Protein AF-A0A382E4H4-F1 (afdb_monomer)

Foldseek 3Di:
DDPVVLVVVLVVVVWDFAFPAVPDVVTDTDTHHPVVVVVVVVVVVVVVVVVDDDDDDDDDDDDPPDD

Organism: NCBI:txid408172

Sequence (67 aa):
VSVSEAKEMAEARDLDLVEISPNAEPPVCRLMDYGKFLYSAAKKKQESRKKQKQITVKEIKFRPGTD

Secondary structure (DSSP, 8-state):
--HHHHHHHHHTTT-EEEEEETTSSS-EEEEE-HHHHHHHHHHHHHHHHHHS-----------TT--

Mean predicted aligned error: 8.39 Å

Solvent-accessible surface area (bac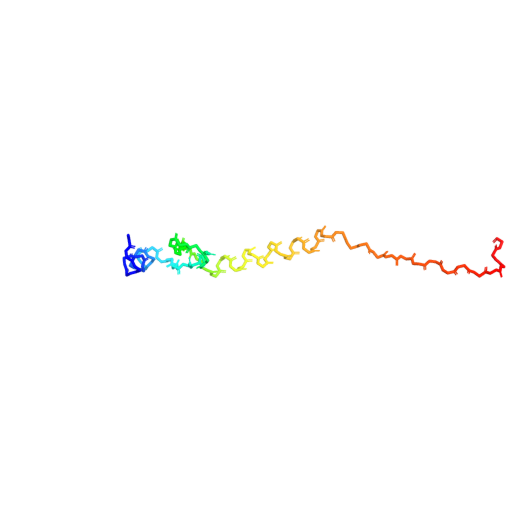kbone atoms only — not comparable to full-atom values): 4340 Å² total; per-residue (Å²): 132,54,75,67,58,50,46,51,57,12,60,78,65,80,32,36,74,40,76,77,36,78,88,41,91,73,61,43,67,45,76,40,58,61,68,61,47,53,52,51,50,52,51,51,52,51,51,50,59,70,68,48,82,80,84,77,86,80,84,79,85,84,63,98,85,77,130

Structure (mmCIF, N/CA/C/O backbone):
data_AF-A0A382E4H4-F1
#
_entry.id   AF-A0A382E4H4-F1
#
loop_
_atom_site.group_PDB
_atom_site.id
_atom_site.type_symbol
_atom_site.label_atom_id
_atom_site.label_alt_id
_atom_site.label_comp_id
_atom_site.label_asym_id
_atom_site.label_entity_id
_atom_site.label_seq_id
_atom_site.pdbx_PDB_ins_code
_atom_site.Cartn_x
_atom_site.Cartn_y
_atom_site.Cartn_z
_atom_site.occupancy
_atom_site.B_iso_or_equiv
_atom_site.auth_seq_id
_atom_site.auth_comp_id
_atom_site.auth_asym_id
_atom_site.auth_atom_id
_atom_site.pdbx_PDB_model_num
ATOM 1 N N . VAL A 1 1 ? -12.740 7.419 17.736 1.00 75.38 1 VAL A N 1
ATOM 2 C CA . VAL A 1 1 ? -13.171 6.157 17.105 1.00 75.38 1 VAL A CA 1
ATOM 3 C C . VAL A 1 1 ? -12.371 5.043 17.740 1.00 75.38 1 VAL A C 1
ATOM 5 O O . VAL A 1 1 ? -11.144 5.124 17.727 1.00 75.38 1 VAL A O 1
ATOM 8 N N . SER A 1 2 ? -13.029 4.087 18.386 1.00 88.81 2 SER A N 1
ATOM 9 C CA . SER A 1 2 ? -12.334 2.918 18.935 1.00 88.81 2 SER A CA 1
ATOM 10 C C . SER A 1 2 ? -11.966 1.943 17.809 1.00 88.81 2 SER A C 1
ATOM 12 O O . SER A 1 2 ? -12.503 2.008 16.704 1.00 88.81 2 SER A O 1
ATOM 14 N N . VAL A 1 3 ? -11.053 1.007 18.078 1.00 87.56 3 VAL A N 1
ATOM 15 C CA . VAL A 1 3 ? -10.687 -0.034 17.100 1.00 87.56 3 VAL A CA 1
ATOM 16 C C . VAL A 1 3 ? -11.892 -0.909 16.734 1.00 87.56 3 VAL A C 1
ATOM 18 O O . VAL A 1 3 ? -12.011 -1.323 15.585 1.00 87.56 3 VAL A O 1
ATOM 21 N N . SER A 1 4 ? -12.796 -1.176 17.682 1.00 92.00 4 SER A N 1
ATOM 22 C CA . SER A 1 4 ? -14.014 -1.956 17.427 1.00 92.00 4 SER A CA 1
ATOM 23 C C . SER A 1 4 ? -14.942 -1.245 16.444 1.00 92.00 4 SER A C 1
ATOM 25 O O . SER A 1 4 ? -15.333 -1.827 15.441 1.00 92.00 4 SER A O 1
ATOM 27 N N . GLU A 1 5 ? -15.190 0.043 16.669 1.00 92.25 5 GLU A N 1
ATOM 28 C CA . GLU A 1 5 ? -16.033 0.877 15.811 1.00 92.25 5 GLU A CA 1
ATOM 29 C C . GLU A 1 5 ? -15.441 1.000 14.394 1.00 92.25 5 GLU A C 1
ATOM 31 O O . GLU A 1 5 ? -16.153 0.965 13.392 1.00 92.25 5 GLU A O 1
ATOM 36 N N . ALA A 1 6 ? -14.110 1.080 14.288 1.00 90.44 6 ALA A N 1
ATOM 37 C CA . ALA A 1 6 ? -13.422 1.089 13.000 1.00 90.44 6 ALA A CA 1
ATOM 38 C C . ALA A 1 6 ? -13.551 -0.245 12.240 1.00 90.44 6 ALA A C 1
ATOM 40 O O . ALA A 1 6 ? -13.640 -0.226 11.013 1.00 90.44 6 ALA A O 1
ATOM 41 N N . LYS A 1 7 ? -13.575 -1.386 12.944 1.00 91.38 7 LYS A N 1
ATOM 42 C CA . LYS A 1 7 ? -13.811 -2.710 12.341 1.00 91.38 7 LYS A CA 1
ATOM 43 C C . LYS A 1 7 ? -15.254 -2.866 11.871 1.00 91.38 7 LYS A C 1
ATOM 45 O O . LYS A 1 7 ? -15.465 -3.288 10.743 1.00 91.38 7 LYS A O 1
ATOM 50 N N . GLU A 1 8 ? -16.223 -2.434 12.673 1.00 94.44 8 GLU A N 1
ATOM 51 C CA . GLU A 1 8 ? -17.641 -2.440 12.289 1.00 94.44 8 GLU A CA 1
ATOM 52 C C . GLU A 1 8 ? -17.892 -1.576 11.046 1.00 94.44 8 GLU A C 1
ATOM 54 O O . GLU A 1 8 ? -18.589 -1.989 10.122 1.00 94.44 8 GLU A O 1
ATOM 59 N N . MET A 1 9 ? -17.268 -0.395 10.965 1.00 93.31 9 MET A N 1
ATOM 60 C CA . MET A 1 9 ? -17.335 0.446 9.765 1.00 93.31 9 MET A CA 1
ATOM 61 C C . MET A 1 9 ? -16.690 -0.193 8.528 1.00 93.31 9 MET A C 1
ATOM 63 O O . MET A 1 9 ? -17.095 0.129 7.409 1.00 93.31 9 MET A O 1
ATOM 67 N N . ALA A 1 10 ? -15.672 -1.035 8.715 1.00 93.44 10 ALA A N 1
ATOM 68 C CA . ALA A 1 10 ? -15.020 -1.771 7.638 1.00 93.44 10 ALA A CA 1
ATOM 69 C C . ALA A 1 10 ? -15.946 -2.877 7.112 1.00 93.44 10 ALA A C 1
ATOM 71 O O . ALA A 1 10 ? -16.245 -2.906 5.919 1.00 93.44 10 ALA A O 1
ATOM 72 N N . GLU A 1 11 ? -16.487 -3.693 8.022 1.00 92.50 11 GLU A N 1
ATOM 73 C CA . GLU A 1 11 ? -17.435 -4.771 7.720 1.00 92.50 11 GLU A CA 1
ATOM 74 C C . GLU A 1 11 ? -18.712 -4.239 7.061 1.00 92.50 11 GLU A C 1
ATOM 76 O O . GLU A 1 11 ? -19.128 -4.749 6.028 1.00 92.50 11 GLU A O 1
ATOM 81 N N . ALA A 1 12 ? -19.289 -3.145 7.570 1.00 94.81 12 ALA A N 1
ATOM 82 C CA . ALA A 1 12 ? -20.492 -2.534 6.997 1.00 94.81 12 ALA A CA 1
ATOM 83 C C . ALA A 1 12 ? -20.304 -2.001 5.563 1.00 94.81 12 ALA A C 1
ATOM 85 O O . ALA A 1 12 ? -21.282 -1.670 4.892 1.00 94.81 12 ALA A O 1
ATOM 86 N N . ARG A 1 13 ? -19.055 -1.846 5.113 1.00 93.25 13 ARG A N 1
ATOM 87 C CA . ARG A 1 13 ? -18.703 -1.339 3.781 1.00 93.25 13 ARG A CA 1
ATOM 88 C C . ARG A 1 13 ? -18.027 -2.395 2.907 1.00 93.25 13 ARG A C 1
ATOM 90 O O . ARG A 1 13 ? -17.592 -2.029 1.818 1.00 93.25 13 ARG A O 1
ATOM 97 N N . ASP A 1 14 ? -17.920 -3.643 3.372 1.00 92.31 14 ASP A N 1
ATOM 98 C CA . ASP A 1 14 ? -17.162 -4.719 2.719 1.00 92.31 14 ASP A CA 1
ATOM 99 C C . ASP A 1 14 ? -15.718 -4.296 2.363 1.00 92.31 14 ASP A C 1
ATOM 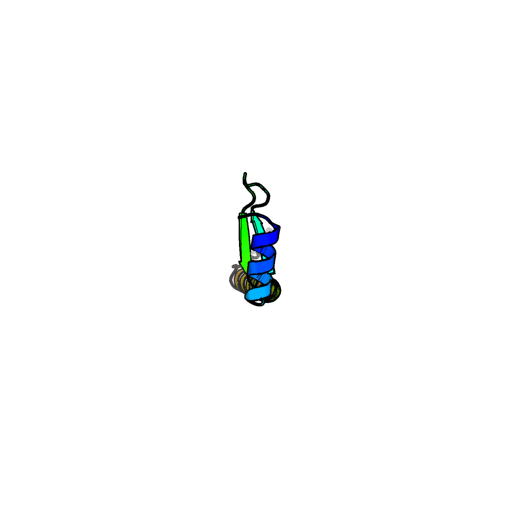101 O O . ASP A 1 14 ? -15.207 -4.561 1.272 1.00 92.31 14 ASP A O 1
ATOM 105 N N . LEU A 1 15 ? -15.060 -3.572 3.274 1.00 93.94 15 LEU A N 1
ATOM 106 C CA . LEU A 1 15 ? -13.677 -3.102 3.142 1.00 93.94 15 LEU A CA 1
ATOM 107 C C . LEU A 1 15 ? -12.811 -3.634 4.287 1.00 93.94 15 LEU A C 1
ATOM 109 O O . LEU A 1 15 ? -13.320 -4.011 5.339 1.00 93.94 15 LEU A O 1
ATOM 113 N N . ASP A 1 16 ? -11.488 -3.564 4.127 1.00 92.19 16 ASP A N 1
ATOM 114 C CA . ASP A 1 16 ? -10.541 -3.926 5.180 1.00 92.19 16 ASP A CA 1
ATOM 115 C C . ASP A 1 16 ? -10.096 -2.693 5.979 1.00 92.19 16 ASP A C 1
ATOM 117 O O . ASP A 1 16 ? -9.842 -1.615 5.429 1.00 92.19 16 ASP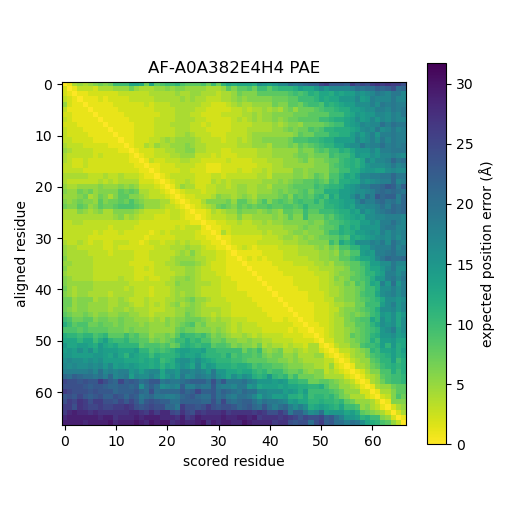 A O 1
ATOM 121 N N . LEU A 1 17 ? -9.928 -2.856 7.293 1.00 93.19 17 LEU A N 1
ATOM 122 C CA . LEU A 1 17 ? -9.232 -1.884 8.134 1.00 93.19 17 LEU A CA 1
ATOM 123 C C . LEU A 1 17 ? -7.719 -2.126 8.038 1.00 93.19 17 LEU A C 1
ATOM 125 O O . LEU A 1 17 ? -7.204 -3.082 8.613 1.00 93.19 17 LEU A O 1
ATOM 129 N N . VAL A 1 18 ? -6.999 -1.251 7.331 1.00 92.88 18 VAL A N 1
ATOM 130 C CA . VAL A 1 18 ? -5.557 -1.402 7.075 1.00 92.88 18 VAL A CA 1
ATOM 131 C C . VAL A 1 18 ? -4.757 -0.323 7.802 1.00 92.88 18 VAL A C 1
ATOM 133 O O . VAL A 1 18 ? -4.968 0.872 7.590 1.00 92.88 18 VAL A O 1
ATOM 136 N N . GLU A 1 19 ? -3.790 -0.731 8.621 1.00 91.25 19 GLU A N 1
ATOM 137 C CA . GLU A 1 19 ? -2.810 0.164 9.247 1.00 91.25 19 GLU A CA 1
ATOM 138 C C . GLU A 1 19 ? -1.775 0.634 8.215 1.00 91.25 19 GLU A C 1
ATOM 140 O O . GLU A 1 19 ? -0.976 -0.152 7.709 1.00 91.25 19 GLU A O 1
ATOM 145 N N . ILE A 1 20 ? -1.787 1.927 7.873 1.00 89.31 20 ILE A N 1
ATOM 146 C CA . ILE A 1 20 ? -0.840 2.504 6.902 1.00 89.31 20 ILE A CA 1
ATOM 147 C C . ILE A 1 20 ? 0.422 3.004 7.601 1.00 89.31 20 ILE A C 1
ATOM 149 O O . ILE A 1 20 ? 1.522 2.864 7.067 1.00 89.31 20 ILE A O 1
ATOM 153 N N . SER A 1 21 ? 0.261 3.637 8.763 1.00 90.12 21 SER A N 1
ATOM 154 C CA . SER A 1 21 ? 1.371 4.225 9.509 1.00 90.12 21 SER A CA 1
ATOM 155 C C . SER A 1 21 ? 1.361 3.710 10.942 1.00 90.12 21 SER A C 1
ATOM 157 O O . SER A 1 21 ? 0.724 4.332 11.797 1.00 90.12 21 SER A O 1
ATOM 159 N N . PRO A 1 22 ? 2.070 2.601 11.216 1.00 87.88 22 PRO A N 1
ATOM 160 C CA . PRO A 1 22 ? 2.191 2.069 12.570 1.00 87.88 22 PRO A CA 1
ATOM 161 C C . PRO A 1 22 ? 3.079 2.950 13.463 1.00 87.88 22 PRO A C 1
ATOM 163 O O . PRO A 1 22 ? 2.951 2.916 14.677 1.00 87.88 22 PRO A O 1
ATOM 166 N N . ASN A 1 23 ? 3.953 3.770 12.869 1.00 91.50 23 ASN A N 1
ATOM 167 C CA . ASN A 1 23 ? 4.911 4.611 13.598 1.00 91.50 23 ASN A CA 1
ATOM 168 C C . ASN A 1 23 ? 4.339 5.975 14.023 1.00 91.50 23 ASN A C 1
ATOM 170 O O . ASN A 1 23 ? 5.069 6.798 14.567 1.00 91.50 23 ASN A O 1
ATOM 174 N N . ALA A 1 24 ? 3.078 6.264 13.696 1.00 89.81 24 ALA A N 1
ATOM 175 C CA . ALA A 1 24 ? 2.422 7.492 14.127 1.00 89.81 24 ALA A CA 1
ATOM 176 C C . ALA A 1 24 ? 1.773 7.282 15.501 1.00 89.81 24 ALA A C 1
ATOM 178 O O . ALA A 1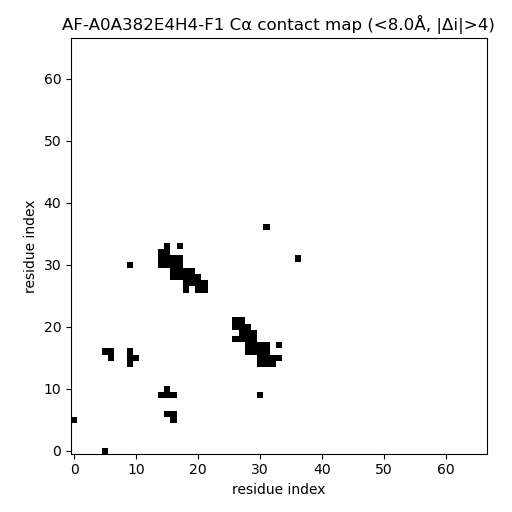 24 ? 1.244 6.207 15.772 1.00 89.81 24 ALA A O 1
ATOM 179 N N . GLU A 1 25 ? 1.768 8.320 16.335 1.00 87.44 25 GLU A N 1
ATOM 180 C CA . GLU A 1 25 ? 0.994 8.363 17.576 1.00 87.44 25 GLU A CA 1
ATOM 181 C C . GLU A 1 25 ? -0.154 9.369 17.416 1.00 87.44 25 GLU A C 1
ATOM 183 O O . GLU A 1 25 ? 0.097 10.577 17.377 1.00 87.44 25 GLU A O 1
ATOM 188 N N . PRO A 1 26 ? -1.416 8.913 17.305 1.00 85.19 26 PRO A N 1
ATOM 189 C CA . PRO A 1 26 ? -1.886 7.520 17.261 1.00 85.19 26 PRO A CA 1
ATOM 190 C C . PRO A 1 26 ? -1.684 6.840 15.884 1.00 85.19 26 PRO A C 1
ATOM 192 O O . PRO A 1 26 ? -1.585 7.540 14.869 1.00 85.19 26 PRO A O 1
ATOM 195 N N . PRO A 1 27 ? -1.671 5.489 15.816 1.00 89.94 27 PRO A N 1
ATOM 196 C CA . PRO A 1 27 ? -1.547 4.755 14.558 1.00 89.94 27 PRO A CA 1
ATOM 197 C C . PRO A 1 27 ? -2.614 5.166 13.546 1.00 89.94 27 PRO A C 1
ATOM 199 O O . PRO A 1 27 ? -3.786 5.350 13.886 1.00 89.94 27 PRO A O 1
ATOM 202 N N . VAL A 1 28 ? -2.212 5.301 12.281 1.00 91.56 28 VAL A N 1
ATOM 203 C CA . VAL A 1 28 ? -3.121 5.750 11.220 1.00 91.56 28 VAL A CA 1
ATOM 204 C C . VAL A 1 28 ? -3.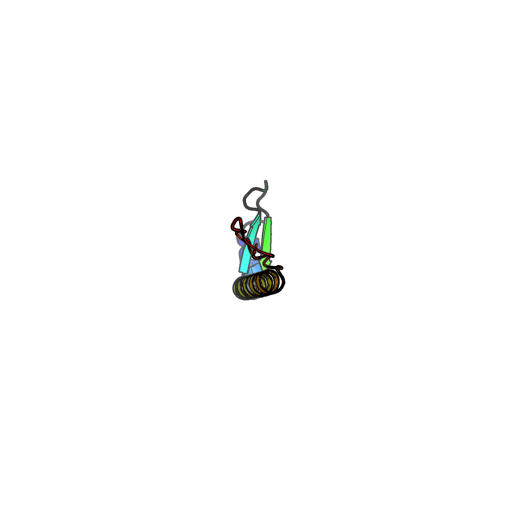627 4.552 10.427 1.00 91.56 28 VAL A C 1
ATOM 206 O O . VAL A 1 28 ? -2.890 3.962 9.628 1.00 91.56 28 VAL A O 1
ATOM 209 N N . CYS A 1 29 ? -4.909 4.242 10.609 1.00 92.00 29 CYS A N 1
ATOM 210 C CA . CYS A 1 29 ? -5.634 3.217 9.862 1.00 92.00 29 CYS A CA 1
ATOM 211 C C . CYS A 1 29 ? -6.469 3.842 8.735 1.00 92.00 29 CYS A C 1
ATOM 213 O O . CYS A 1 29 ? -6.988 4.951 8.864 1.00 92.00 29 CYS A O 1
ATOM 215 N N . ARG A 1 30 ? -6.635 3.123 7.624 1.00 91.44 30 ARG A N 1
ATOM 216 C CA . ARG A 1 30 ? -7.505 3.503 6.504 1.00 91.44 30 ARG A CA 1
ATOM 217 C C . ARG A 1 30 ? -8.372 2.315 6.103 1.00 91.44 30 ARG A C 1
ATOM 219 O O . ARG A 1 30 ? -7.874 1.200 6.004 1.00 91.44 30 ARG A O 1
ATOM 226 N N . LEU A 1 31 ? -9.640 2.586 5.804 1.00 91.88 31 LEU A N 1
ATOM 227 C CA . LEU A 1 31 ? -10.544 1.613 5.193 1.00 91.88 31 LEU A CA 1
ATOM 228 C C . LEU A 1 31 ? -10.224 1.480 3.699 1.00 91.88 31 LEU A C 1
ATOM 230 O O . LEU A 1 31 ? -10.322 2.467 2.963 1.00 91.88 31 LEU A O 1
ATOM 234 N N . MET A 1 32 ? -9.799 0.301 3.253 1.00 91.75 32 MET A N 1
ATOM 235 C CA . MET A 1 32 ? -9.522 0.015 1.843 1.00 91.75 32 MET A CA 1
ATOM 236 C C . MET A 1 32 ? -9.569 -1.484 1.551 1.00 91.75 32 MET A C 1
ATOM 238 O O . MET A 1 32 ? -9.396 -2.284 2.453 1.00 91.75 32 MET A O 1
ATOM 242 N N . ASP A 1 33 ? -9.708 -1.858 0.282 1.00 93.62 33 ASP A N 1
ATOM 243 C CA . ASP A 1 33 ? -9.473 -3.234 -0.172 1.00 93.62 33 ASP A CA 1
ATOM 244 C C . ASP A 1 33 ? -7.960 -3.497 -0.256 1.00 93.62 33 ASP A C 1
ATOM 246 O O . ASP A 1 33 ? -7.249 -2.925 -1.102 1.00 93.62 33 ASP A O 1
ATOM 250 N N . TYR A 1 34 ? -7.458 -4.346 0.641 1.00 90.88 34 TYR A N 1
ATOM 251 C CA . TYR A 1 34 ? -6.032 -4.645 0.733 1.00 90.88 34 TYR A CA 1
ATOM 252 C C . TYR A 1 34 ? -5.519 -5.430 -0.484 1.00 90.88 34 TYR A C 1
ATOM 25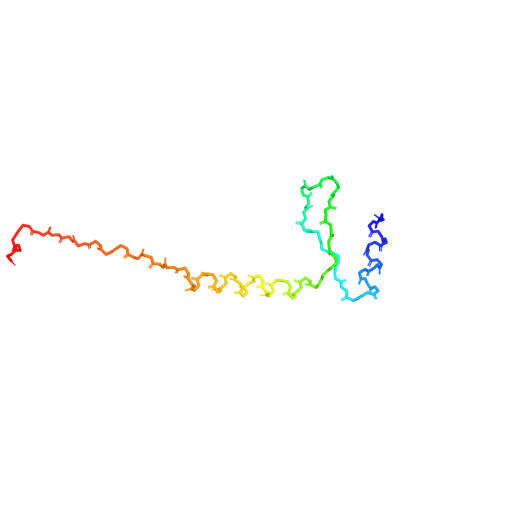4 O O . TYR A 1 34 ? -4.417 -5.166 -0.982 1.00 90.88 34 TYR A O 1
ATOM 262 N N . GLY A 1 35 ? -6.325 -6.344 -1.030 1.00 91.81 35 GLY A N 1
ATOM 263 C CA . GLY A 1 35 ? -5.967 -7.144 -2.203 1.00 91.81 35 GLY A CA 1
ATOM 264 C C . GLY A 1 35 ? -5.773 -6.280 -3.449 1.00 91.81 35 GLY A C 1
ATOM 265 O O . GLY A 1 35 ? -4.752 -6.371 -4.145 1.00 91.81 35 GLY A O 1
ATOM 266 N N . LYS A 1 36 ? -6.709 -5.360 -3.697 1.00 93.44 36 LYS A N 1
ATOM 267 C CA . LYS A 1 36 ? -6.619 -4.388 -4.794 1.00 93.44 36 LYS A CA 1
ATOM 268 C C . LYS A 1 36 ? -5.428 -3.448 -4.625 1.00 93.44 36 LYS A C 1
ATOM 270 O O . LYS A 1 36 ? -4.749 -3.134 -5.612 1.00 93.44 36 LYS A O 1
ATOM 275 N N . PHE A 1 37 ? -5.138 -3.021 -3.395 1.00 92.50 37 PHE A N 1
ATOM 276 C CA . PHE A 1 37 ? -3.961 -2.208 -3.100 1.00 92.50 37 PHE A CA 1
ATOM 277 C C . PHE A 1 37 ? -2.665 -2.945 -3.463 1.00 92.50 37 PHE A C 1
ATOM 279 O O . PHE A 1 37 ? -1.868 -2.403 -4.236 1.00 92.50 37 PHE A O 1
ATOM 286 N N . LEU A 1 38 ? -2.484 -4.187 -3.001 1.00 93.31 38 LEU A N 1
ATOM 287 C CA . LEU A 1 38 ? -1.307 -5.007 -3.313 1.00 93.31 38 LEU A CA 1
ATOM 288 C C . LEU A 1 38 ? -1.112 -5.190 -4.819 1.00 93.31 38 LEU A C 1
ATOM 290 O O . LEU A 1 38 ? -0.002 -5.001 -5.326 1.00 93.31 38 LEU A O 1
ATOM 294 N N . TYR A 1 39 ? -2.189 -5.486 -5.549 1.00 94.81 39 TYR A N 1
ATOM 295 C CA . TYR A 1 39 ? -2.139 -5.609 -7.004 1.00 94.81 39 TYR A CA 1
ATOM 296 C C . TYR A 1 39 ? -1.695 -4.300 -7.672 1.00 94.81 39 TYR A C 1
ATOM 298 O O . TYR A 1 39 ? -0.793 -4.295 -8.515 1.00 94.81 39 TYR A O 1
ATOM 306 N N . SER A 1 40 ? -2.279 -3.170 -7.264 1.00 93.94 40 SER A N 1
ATOM 307 C CA . SER A 1 40 ? -1.929 -1.856 -7.810 1.00 93.94 40 SER A CA 1
ATOM 308 C C . SER A 1 40 ? -0.474 -1.469 -7.512 1.00 93.94 40 SER A C 1
ATOM 310 O O . SER A 1 40 ? 0.226 -0.958 -8.391 1.00 93.94 40 SER A O 1
ATOM 312 N N . ALA A 1 41 ? 0.018 -1.780 -6.309 1.00 94.06 41 ALA A N 1
ATOM 313 C CA . ALA A 1 41 ? 1.389 -1.529 -5.890 1.00 94.06 41 ALA A CA 1
ATOM 314 C C . ALA A 1 41 ? 2.380 -2.402 -6.672 1.00 94.06 41 ALA A C 1
ATOM 316 O O . ALA A 1 41 ? 3.395 -1.898 -7.163 1.00 94.06 41 ALA A O 1
ATOM 317 N N . ALA A 1 42 ? 2.068 -3.690 -6.854 1.00 94.94 42 ALA A N 1
ATOM 318 C CA . ALA A 1 42 ? 2.869 -4.608 -7.658 1.00 94.94 42 ALA A CA 1
ATOM 319 C C . ALA A 1 42 ? 2.937 -4.158 -9.123 1.00 94.94 42 ALA A C 1
ATOM 321 O O . ALA A 1 42 ? 4.032 -4.069 -9.689 1.00 94.94 42 ALA A O 1
ATOM 322 N N . LYS A 1 43 ? 1.794 -3.788 -9.714 1.00 95.12 43 LYS A N 1
ATOM 323 C CA . LYS A 1 43 ? 1.720 -3.269 -11.084 1.00 95.12 43 LYS A CA 1
ATOM 324 C C . LYS A 1 43 ? 2.536 -1.984 -11.240 1.00 95.12 43 LYS A C 1
ATOM 326 O O . LYS A 1 43 ? 3.384 -1.908 -12.127 1.00 95.12 43 LYS A O 1
ATOM 331 N N . LYS A 1 44 ? 2.379 -1.016 -10.329 1.00 94.81 44 LYS A N 1
ATOM 332 C CA . LYS A 1 44 ? 3.155 0.237 -10.323 1.00 94.81 44 LYS A CA 1
ATOM 333 C C . LYS A 1 44 ? 4.661 -0.016 -10.201 1.00 94.81 44 LYS A C 1
ATOM 335 O O . LYS A 1 44 ? 5.443 0.607 -10.915 1.00 94.81 44 LYS A O 1
ATOM 340 N N . LYS A 1 45 ? 5.082 -0.951 -9.341 1.00 93.81 45 LYS A N 1
ATOM 341 C CA . LYS A 1 45 ? 6.493 -1.352 -9.183 1.00 93.81 45 LYS A CA 1
ATOM 342 C C . LYS A 1 45 ? 7.041 -2.026 -10.442 1.00 93.81 45 LYS A C 1
ATOM 344 O O . LYS A 1 45 ? 8.191 -1.804 -10.813 1.00 93.81 45 LYS A O 1
ATOM 349 N N . GLN A 1 46 ? 6.238 -2.850 -11.112 1.00 93.69 46 GLN A N 1
ATOM 350 C CA . GLN A 1 46 ? 6.632 -3.478 -12.371 1.00 93.69 46 GLN A CA 1
ATOM 351 C C . GLN A 1 46 ? 6.781 -2.432 -13.483 1.00 93.69 46 GLN A C 1
ATOM 353 O O . GLN A 1 46 ? 7.771 -2.449 -14.212 1.00 93.69 46 GLN A O 1
ATOM 358 N N . GLU A 1 47 ? 5.836 -1.499 -13.592 1.00 93.12 47 GLU A N 1
ATOM 359 C CA . GLU A 1 47 ? 5.904 -0.391 -14.545 1.00 93.12 47 GLU A CA 1
ATOM 360 C C . GLU A 1 47 ? 7.099 0.530 -14.273 1.00 93.12 47 GLU A C 1
ATOM 362 O O . GLU A 1 47 ? 7.785 0.920 -15.218 1.00 93.12 47 GLU A O 1
ATOM 367 N N . SER A 1 48 ? 7.406 0.834 -13.006 1.00 91.50 48 SER A N 1
ATOM 368 C CA . SER A 1 48 ? 8.572 1.655 -12.658 1.00 91.50 48 SER A CA 1
ATOM 369 C C . SER A 1 48 ? 9.881 0.959 -13.028 1.00 91.50 48 SER A C 1
ATOM 371 O O . SER A 1 48 ? 10.758 1.593 -13.603 1.00 91.50 48 SER A O 1
ATOM 373 N N . ARG A 1 49 ? 9.994 -0.352 -12.772 1.00 88.56 49 ARG A N 1
ATOM 374 C CA . ARG A 1 49 ? 11.156 -1.165 -13.165 1.00 88.56 49 ARG A CA 1
ATOM 375 C C . ARG A 1 49 ? 11.327 -1.234 -14.680 1.00 88.56 49 ARG A C 1
ATOM 377 O O . ARG A 1 49 ? 12.445 -1.125 -15.161 1.00 88.56 49 ARG A O 1
ATOM 384 N N . LYS A 1 50 ? 10.233 -1.383 -15.435 1.00 88.25 50 LYS A N 1
ATOM 385 C CA . LYS A 1 50 ? 10.266 -1.376 -16.908 1.00 88.25 50 LYS A CA 1
ATOM 386 C C . LYS A 1 50 ? 10.694 -0.017 -17.471 1.00 88.25 50 LYS A C 1
ATOM 388 O O . LYS A 1 50 ? 11.407 0.025 -18.465 1.00 88.25 50 LYS A O 1
ATOM 393 N N . LYS A 1 51 ? 10.260 1.085 -16.850 1.00 89.31 51 LYS A N 1
ATOM 394 C CA . LYS A 1 51 ? 10.620 2.458 -17.252 1.00 89.31 51 LYS A CA 1
ATOM 395 C C . LYS A 1 51 ? 12.009 2.887 -16.774 1.00 89.31 51 LYS A C 1
ATOM 397 O O . LYS A 1 51 ? 12.549 3.866 -17.286 1.00 89.31 51 LYS A O 1
ATOM 402 N N . GLN A 1 52 ? 12.583 2.195 -15.793 1.00 87.00 52 GLN A N 1
ATOM 403 C CA . GLN A 1 52 ? 13.914 2.492 -15.284 1.00 87.00 52 GLN A CA 1
ATOM 404 C C . GLN A 1 52 ? 14.948 2.264 -16.394 1.00 87.00 52 GLN A C 1
ATOM 406 O O . GLN A 1 52 ? 15.130 1.142 -16.865 1.00 87.00 52 GLN A O 1
ATOM 411 N N . LYS A 1 53 ? 15.642 3.332 -16.810 1.00 84.50 53 LYS A N 1
ATOM 412 C CA . LYS A 1 53 ? 16.783 3.225 -17.727 1.00 84.50 53 LYS A CA 1
ATOM 413 C C . LYS A 1 53 ? 17.874 2.389 -17.058 1.00 84.50 53 LYS A C 1
ATOM 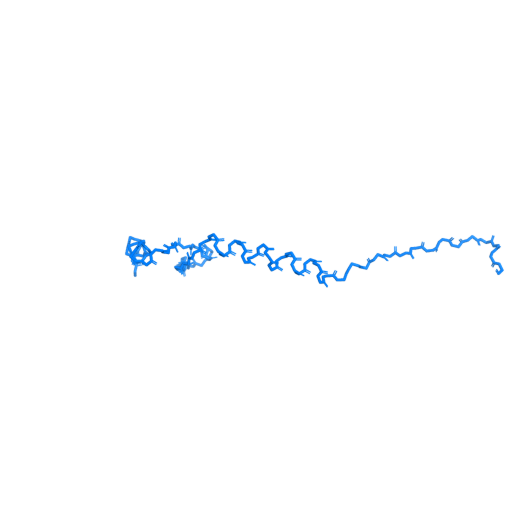415 O O . LYS A 1 53 ? 18.517 2.851 -16.119 1.00 84.50 53 LYS A O 1
ATOM 420 N N . GLN A 1 54 ? 18.082 1.170 -17.547 1.00 81.31 54 GLN A N 1
ATOM 421 C CA . GLN A 1 54 ? 19.247 0.370 -17.188 1.00 81.31 54 GLN A CA 1
ATOM 422 C C . GLN A 1 54 ? 20.427 0.843 -18.034 1.00 81.31 54 GLN A C 1
ATOM 424 O O . GLN A 1 54 ? 20.447 0.655 -19.249 1.00 81.31 54 GLN A O 1
ATOM 429 N N . ILE A 1 55 ? 21.384 1.513 -17.396 1.00 84.25 55 ILE A N 1
ATOM 430 C CA . ILE A 1 55 ? 22.632 1.926 -18.034 1.00 84.25 55 ILE A CA 1
ATOM 431 C C . ILE A 1 55 ? 23.627 0.787 -17.825 1.00 84.25 55 ILE A C 1
ATOM 433 O O . ILE A 1 55 ? 24.148 0.603 -16.729 1.00 84.25 55 ILE A O 1
ATOM 437 N N . THR A 1 56 ? 23.869 0.000 -18.870 1.00 81.06 56 THR A N 1
ATOM 438 C CA . THR A 1 56 ? 24.962 -0.977 -18.881 1.00 81.06 56 THR A CA 1
ATOM 439 C C . THR A 1 56 ? 26.230 -0.269 -19.339 1.00 81.06 56 THR A C 1
ATOM 441 O O . THR A 1 56 ? 26.304 0.187 -20.481 1.00 81.06 56 THR A O 1
ATOM 444 N N . VAL A 1 57 ? 27.226 -0.172 -18.458 1.00 82.25 57 VAL A N 1
ATOM 445 C CA . VAL 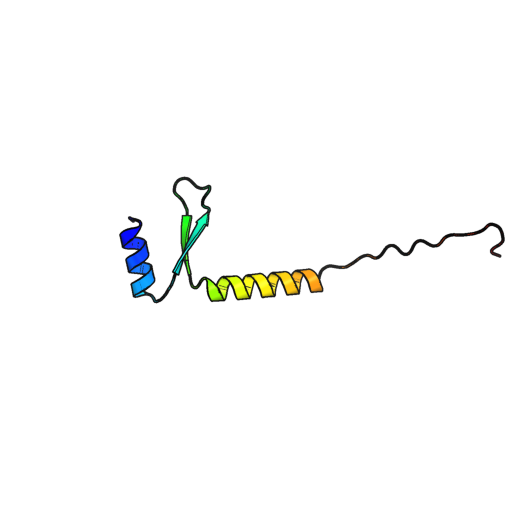A 1 57 ? 28.548 0.352 -18.820 1.00 82.25 57 VAL A CA 1
ATOM 446 C C . VAL A 1 57 ? 29.223 -0.676 -19.725 1.00 82.25 57 VAL A C 1
ATOM 448 O O . VAL A 1 57 ? 29.519 -1.791 -19.304 1.00 82.25 57 VAL A O 1
ATOM 451 N N . LYS A 1 58 ? 29.416 -0.322 -20.998 1.00 83.75 58 LYS A N 1
ATOM 452 C CA . LYS A 1 58 ? 30.224 -1.111 -21.929 1.00 83.75 58 LYS A CA 1
ATOM 453 C C . LYS A 1 58 ? 31.662 -0.623 -21.817 1.00 83.75 58 LYS A C 1
ATOM 455 O O . LYS A 1 58 ? 32.012 0.390 -22.412 1.00 83.75 58 LYS A O 1
ATOM 460 N N . GLU A 1 59 ? 32.475 -1.310 -21.026 1.00 82.06 59 GLU A N 1
ATOM 461 C CA . GLU A 1 59 ? 33.905 -1.013 -20.959 1.00 82.06 59 GLU A CA 1
ATOM 462 C C . GLU A 1 59 ? 34.602 -1.549 -22.215 1.00 82.06 59 GLU A C 1
ATOM 464 O O . GLU A 1 59 ? 34.480 -2.727 -22.556 1.00 82.06 59 GLU A O 1
ATOM 469 N N . ILE A 1 60 ? 35.328 -0.676 -22.916 1.00 81.69 60 ILE A N 1
ATOM 470 C CA . ILE A 1 60 ? 36.177 -1.055 -24.048 1.00 81.69 60 ILE A CA 1
ATOM 471 C C . ILE A 1 60 ? 37.615 -1.093 -23.541 1.00 81.69 60 ILE A C 1
ATOM 473 O O . ILE A 1 60 ? 38.161 -0.080 -23.106 1.00 81.69 60 ILE A O 1
ATOM 477 N N . LYS A 1 61 ? 38.230 -2.275 -23.587 1.00 73.69 61 LYS A N 1
ATOM 478 C CA . LYS A 1 61 ? 39.625 -2.474 -23.188 1.00 73.69 61 LYS A CA 1
ATOM 479 C C . LYS A 1 61 ? 40.529 -2.317 -24.408 1.00 73.69 61 LYS A C 1
ATOM 481 O O . LYS A 1 61 ? 40.606 -3.221 -25.236 1.00 73.69 61 LYS A O 1
ATOM 486 N N . PHE A 1 62 ? 41.212 -1.181 -24.510 1.00 77.94 62 PHE A N 1
ATOM 487 C CA . PHE A 1 62 ? 42.194 -0.941 -25.567 1.00 77.94 62 PHE A CA 1
ATOM 488 C C . PHE A 1 62 ? 43.505 -1.680 -25.278 1.00 77.94 62 PHE A C 1
ATOM 490 O O . PHE A 1 62 ? 43.966 -1.736 -24.135 1.00 77.94 62 PHE A O 1
ATOM 497 N N . ARG A 1 63 ? 44.102 -2.263 -26.321 1.00 81.31 63 ARG A N 1
ATOM 498 C CA . ARG A 1 63 ? 45.461 -2.820 -26.287 1.00 81.31 63 ARG A CA 1
ATOM 499 C C . ARG A 1 63 ? 46.397 -1.903 -27.087 1.00 81.31 63 ARG A C 1
ATOM 501 O O . ARG A 1 63 ? 45.941 -1.316 -28.071 1.00 81.31 63 ARG A O 1
ATOM 508 N N . PRO A 1 64 ? 47.682 -1.781 -26.708 1.00 79.06 64 PRO A N 1
ATOM 509 C CA . PRO A 1 64 ? 48.653 -1.041 -27.508 1.00 79.06 64 PRO A CA 1
ATOM 510 C C . PRO A 1 64 ? 48.825 -1.766 -28.853 1.00 79.06 64 PRO A C 1
ATOM 512 O O . PRO A 1 64 ? 49.246 -2.921 -28.862 1.00 79.06 64 PRO A O 1
ATOM 515 N N . GLY A 1 65 ? 48.427 -1.126 -29.958 1.00 68.00 65 GLY A N 1
ATOM 516 C CA . GLY A 1 65 ? 48.426 -1.714 -31.309 1.00 68.00 65 GLY A CA 1
ATOM 517 C C . GLY A 1 65 ? 47.128 -1.544 -32.112 1.00 68.00 65 GLY A C 1
ATOM 518 O O . GLY A 1 65 ? 46.953 -2.243 -33.102 1.00 68.00 65 GLY A O 1
ATOM 519 N N . THR A 1 66 ? 46.211 -0.670 -31.684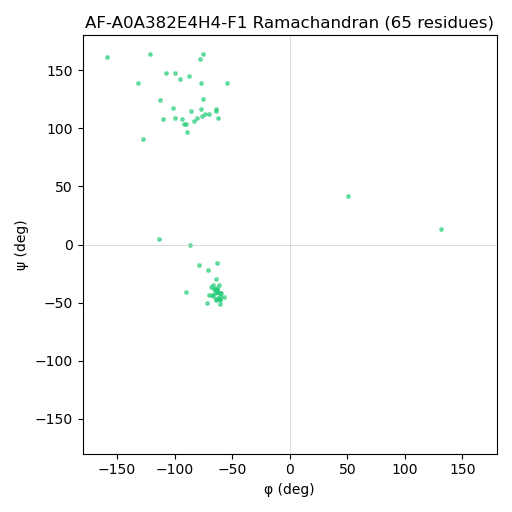 1.00 64.81 66 THR A N 1
ATOM 520 C CA . THR A 1 66 ? 45.017 -0.321 -32.477 1.00 64.81 66 THR A CA 1
ATOM 521 C C . THR A 1 66 ? 45.358 0.930 -33.298 1.00 64.81 66 THR A C 1
ATOM 523 O O . THR A 1 66 ? 45.553 1.982 -32.691 1.00 64.81 66 THR A O 1
ATOM 526 N N . ASP A 1 67 ? 45.526 0.775 -34.615 1.00 57.81 67 ASP A N 1
ATOM 527 C CA . ASP A 1 67 ? 45.493 1.853 -35.628 1.00 57.81 67 ASP A CA 1
ATOM 528 C C . ASP A 1 67 ? 44.026 2.132 -36.008 1.00 57.81 67 ASP A C 1
ATOM 530 O O . ASP A 1 67 ? 43.244 1.146 -36.038 1.00 57.81 67 ASP A O 1
#

Nearest PDB structures (foldseek):
  5me0-assembly1_Y  TM=9.556E-01  e=4.971E-04  Geobacillus stearothermophilus

Radius of gyration: 24.38 Å; Cα contacts (8 Å, |Δi|>4): 38; chains: 1; bounding box: 69×16×55 Å

InterPro domains:
  IPR001288 Translation initiation factor 3 [PTHR10938] (1-67)
  IPR001288 Translation initiation factor 3 [TIGR00168] (1-67)
  IPR019814 Translation initiation factor 3, N-terminal [PF05198] (1-47)
  IPR036787 Translation initiation factor 3 (IF-3), N-terminal domain superfamily [G3DSA:3.10.20.80] (1-50)
  IPR036787 Translation initiation factor 3 (IF-3), N-terminal domain superfamily [SSF54364] (2-50)

pLDDT: mean 88.32, std 7.39, range [57.81, 95.12]